Protein AF-A0A5E3WU70-F1 (afdb_monomer)

Secondary structure (DSSP, 8-state):
---S-EEEE-BSSS-B--S--SSSSEEEE-B-B-STTTSTT--EEEE-S-GGGSHHHHHHTT-EEEEEEE-SSEEEEEEEETT-TT--HHHHHT-SS--GGGS-S-SEEEETTSS-HHHH--S---------SHHHHHHTTGGGT--S-HHHHHHH-GGGGTT-----S------

Nearest PDB structures (foldseek):
  2w52-assembly1_A  TM=9.712E-01  e=4.352E-16  Phanerodontia chrysosporium
  2wne-assembly1_A  TM=9.714E-01  e=7.674E-16  Phanerodontia chrysosporium
  3wdy-assembly2_B  TM=8.597E-01  e=5.705E-11  Paecilomyces sp. 'thermophila'
  3wdu-assembly2_B  TM=8.626E-01  e=7.340E-11  Paecilomyces sp. 'thermophila'
  3wdy-assembly3_C  TM=8.581E-01  e=2.071E-09  Paecilomyces sp. 'thermophila'

pLDDT: mean 94.96, std 5.01, range [59.53, 98.88]

Structure (mmCIF, N/CA/C/O backbone):
data_AF-A0A5E3WU70-F1
#
_entry.id   AF-A0A5E3WU70-F1
#
loop_
_atom_site.group_PDB
_atom_site.id
_atom_site.type_symbol
_atom_site.label_atom_id
_atom_site.label_alt_id
_atom_site.label_comp_id
_atom_site.label_asym_id
_atom_site.label_entity_id
_atom_site.label_seq_id
_atom_site.pdbx_PDB_ins_code
_atom_site.Cartn_x
_atom_site.Cartn_y
_atom_site.Cartn_z
_atom_site.occupancy
_atom_site.B_iso_or_equiv
_atom_site.auth_seq_id
_atom_site.auth_comp_id
_atom_site.auth_asym_id
_atom_site.auth_atom_id
_atom_site.pdbx_PDB_model_num
ATOM 1 N N . MET A 1 1 ? 11.459 3.120 -8.930 1.00 59.53 1 MET A N 1
ATOM 2 C CA . MET A 1 1 ? 10.372 2.307 -8.342 1.00 59.53 1 MET A CA 1
ATOM 3 C C . MET A 1 1 ? 10.186 2.702 -6.888 1.00 59.53 1 MET A C 1
ATOM 5 O O . MET A 1 1 ? 11.182 2.976 -6.226 1.00 59.53 1 MET A O 1
ATOM 9 N N . GLN A 1 2 ? 8.948 2.763 -6.395 1.00 70.94 2 GLN A N 1
ATOM 10 C CA . GLN A 1 2 ? 8.670 3.046 -4.984 1.00 70.94 2 GLN A CA 1
ATOM 11 C C . GLN A 1 2 ? 8.918 1.792 -4.136 1.00 70.94 2 GLN A C 1
ATOM 13 O O . GLN A 1 2 ? 8.023 0.993 -3.905 1.00 70.94 2 GLN A O 1
ATOM 18 N N . GLU A 1 3 ? 10.161 1.618 -3.692 1.00 83.12 3 GLU A N 1
ATOM 19 C CA . GLU A 1 3 ? 10.459 0.843 -2.487 1.00 83.12 3 GLU A CA 1
ATOM 20 C C . GLU A 1 3 ? 10.607 1.822 -1.302 1.00 83.12 3 GLU A C 1
ATOM 22 O O . GLU A 1 3 ? 11.069 2.966 -1.478 1.00 83.12 3 GLU A O 1
ATOM 27 N N . PRO A 1 4 ? 10.246 1.423 -0.071 1.00 95.38 4 PRO A N 1
ATOM 28 C CA . PRO A 1 4 ? 9.390 0.288 0.332 1.00 95.38 4 PRO A CA 1
ATOM 29 C C . PRO A 1 4 ? 7.914 0.376 -0.103 1.00 95.38 4 PRO A C 1
ATOM 31 O O . PRO A 1 4 ? 7.507 1.373 -0.697 1.00 95.38 4 PRO A O 1
ATOM 34 N N . ASN A 1 5 ? 7.135 -0.667 0.232 1.00 97.69 5 ASN A N 1
ATOM 35 C CA . ASN A 1 5 ? 5.691 -0.766 -0.006 1.00 97.69 5 ASN A CA 1
ATOM 36 C C . ASN A 1 5 ? 4.928 0.437 0.565 1.00 97.69 5 ASN A C 1
ATOM 38 O O . ASN A 1 5 ? 5.362 1.073 1.531 1.00 97.69 5 ASN A O 1
ATOM 42 N N . GLN A 1 6 ? 3.745 0.692 0.021 1.00 96.44 6 GLN A N 1
ATOM 43 C CA . GLN A 1 6 ? 2.801 1.659 0.565 1.00 96.44 6 GLN A CA 1
ATOM 44 C C . GLN A 1 6 ? 1.420 1.025 0.721 1.00 96.44 6 GLN A C 1
ATOM 46 O O . GLN A 1 6 ? 1.024 0.174 -0.074 1.00 96.44 6 GLN A O 1
ATOM 51 N N . ALA A 1 7 ? 0.695 1.449 1.750 1.00 98.12 7 ALA A N 1
ATOM 52 C CA . ALA A 1 7 ? -0.735 1.210 1.868 1.00 98.12 7 ALA A CA 1
ATOM 53 C C . ALA A 1 7 ? -1.477 2.517 1.623 1.00 98.12 7 ALA A C 1
ATOM 55 O O . ALA A 1 7 ? -1.083 3.543 2.176 1.00 98.12 7 ALA A O 1
ATOM 56 N N . THR A 1 8 ? -2.560 2.459 0.855 1.00 97.56 8 THR A N 1
ATOM 57 C CA . THR A 1 8 ? -3.333 3.641 0.480 1.00 97.56 8 THR A CA 1
ATOM 58 C C . THR A 1 8 ? -4.822 3.354 0.599 1.00 97.56 8 THR A C 1
ATOM 60 O O . THR A 1 8 ? -5.274 2.279 0.201 1.00 97.56 8 THR A O 1
ATOM 63 N N . LEU A 1 9 ? -5.583 4.308 1.137 1.00 97.62 9 LEU A N 1
ATOM 64 C CA . LEU A 1 9 ? -7.041 4.301 1.073 1.00 97.62 9 LEU A CA 1
ATOM 65 C C . LEU A 1 9 ? -7.531 5.344 0.070 1.00 97.62 9 LEU A C 1
ATOM 67 O O . LEU A 1 9 ? -7.015 6.460 0.011 1.00 97.62 9 LEU A O 1
ATOM 71 N N . HIS A 1 10 ? -8.561 4.961 -0.678 1.00 96.94 10 HIS A N 1
ATOM 72 C CA . HIS A 1 10 ? -9.259 5.797 -1.645 1.00 96.94 10 HIS A CA 1
ATOM 73 C C . HIS A 1 10 ? -10.736 5.823 -1.252 1.00 96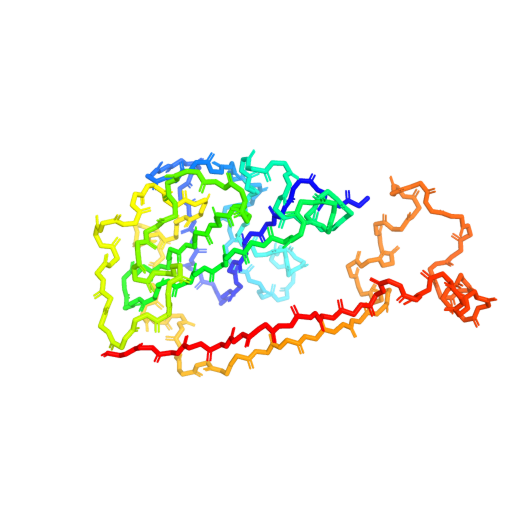.94 10 HIS A C 1
ATOM 75 O O . HIS A 1 10 ? -11.367 4.769 -1.133 1.00 96.94 10 HIS A O 1
ATOM 81 N N . THR A 1 11 ? -11.273 7.011 -1.001 1.00 96.12 11 THR A N 1
ATOM 82 C CA . THR A 1 11 ? -12.662 7.230 -0.581 1.00 96.12 11 THR A CA 1
ATOM 83 C C . THR A 1 11 ? -13.298 8.350 -1.402 1.00 96.12 11 THR A C 1
ATOM 85 O O . THR A 1 11 ? -12.640 8.968 -2.237 1.00 96.12 11 THR A O 1
ATOM 88 N N . GLY A 1 12 ? -14.579 8.631 -1.156 1.00 94.88 12 GLY A N 1
ATOM 89 C CA . GLY A 1 12 ? -15.155 9.940 -1.481 1.00 94.88 12 GLY A CA 1
ATOM 90 C C . GLY A 1 12 ? -14.753 11.008 -0.455 1.00 94.88 12 GLY A C 1
ATOM 91 O O . GLY A 1 12 ? -13.958 10.747 0.453 1.00 94.88 12 GLY A O 1
ATOM 92 N N . SER A 1 13 ? -15.359 12.188 -0.567 1.00 94.25 13 SER A N 1
ATOM 93 C CA . SER A 1 13 ? -15.075 13.350 0.282 1.00 94.25 13 SER A CA 1
ATOM 94 C C . SER A 1 13 ? -15.309 13.118 1.773 1.00 94.25 13 SER A C 1
ATOM 96 O O . SER A 1 13 ? -16.288 12.475 2.150 1.00 94.25 13 SER A O 1
ATOM 98 N N . GLY A 1 14 ? -14.491 13.757 2.615 1.00 93.94 14 GLY A N 1
ATOM 99 C CA . GLY A 1 14 ? -14.699 13.800 4.070 1.00 93.94 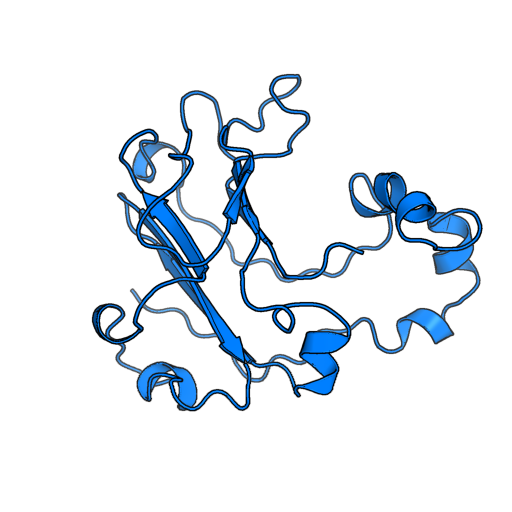14 GLY A CA 1
ATOM 100 C C . GLY A 1 14 ? -13.918 12.755 4.870 1.00 93.94 14 GLY A C 1
ATOM 101 O O . GLY A 1 14 ? -14.275 12.477 6.013 1.00 93.94 14 GLY A O 1
ATOM 102 N N . CYS A 1 15 ? -12.854 12.196 4.292 1.00 95.75 15 CYS A N 1
ATOM 103 C CA . CYS A 1 15 ? -11.979 11.234 4.950 1.00 95.75 15 CYS A CA 1
ATOM 104 C C . CYS A 1 15 ? -10.521 11.678 4.829 1.00 95.75 15 CYS A C 1
ATOM 106 O O . CYS A 1 15 ? -9.993 11.822 3.728 1.00 95.75 15 CYS A O 1
ATOM 108 N N . SER A 1 16 ? -9.858 11.866 5.964 1.00 95.75 16 SER A N 1
ATOM 109 C CA . SER A 1 16 ? -8.415 12.082 6.029 1.00 95.75 16 SER A CA 1
ATOM 110 C C . SER A 1 16 ? -7.792 11.295 7.179 1.00 95.75 16 SER A C 1
ATOM 112 O O . SER A 1 16 ? -8.493 10.738 8.030 1.00 95.75 16 SER A O 1
ATOM 114 N N . ILE A 1 17 ? -6.462 11.222 7.189 1.00 95.69 17 ILE A N 1
ATOM 115 C CA . ILE A 1 17 ? -5.685 10.603 8.264 1.00 95.69 17 ILE A CA 1
ATOM 116 C C . ILE A 1 17 ? -4.747 11.601 8.945 1.00 95.69 17 ILE A C 1
ATOM 118 O O . ILE A 1 17 ? -4.204 12.497 8.289 1.00 95.69 17 ILE A O 1
ATOM 122 N N . PRO A 1 18 ? -4.479 11.419 10.251 1.00 94.50 18 PRO A N 1
ATOM 123 C CA . PRO A 1 18 ? -3.471 12.206 10.941 1.00 94.50 18 PRO A CA 1
ATOM 124 C C . PRO A 1 18 ? -2.071 11.895 10.394 1.00 94.50 18 PRO A C 1
ATOM 126 O O . PRO A 1 18 ? -1.777 10.771 9.998 1.00 94.50 18 PRO A O 1
ATOM 129 N N . ASN A 1 19 ? -1.160 12.871 10.459 1.00 94.00 19 ASN A N 1
ATOM 130 C CA . ASN A 1 19 ? 0.225 12.726 9.975 1.00 94.00 19 ASN A CA 1
ATOM 131 C C . ASN A 1 19 ? 1.085 11.736 10.791 1.00 94.00 19 ASN A C 1
ATOM 133 O O . ASN A 1 19 ? 2.216 11.435 10.413 1.00 94.00 19 ASN A O 1
ATOM 137 N N . SER A 1 20 ? 0.584 11.262 11.933 1.00 94.00 20 SER A N 1
ATOM 138 C CA . SER A 1 20 ? 1.251 10.291 12.802 1.00 94.00 20 SER A CA 1
ATOM 139 C C . SER A 1 20 ? 0.216 9.506 13.603 1.00 94.00 20 SER A C 1
ATOM 141 O O . SER A 1 20 ? -0.930 9.936 13.737 1.00 94.00 20 SER A O 1
ATOM 143 N N . GLY A 1 21 ? 0.623 8.371 14.158 1.00 93.44 21 GLY A N 1
ATOM 144 C CA . GLY A 1 21 ? -0.237 7.528 14.974 1.00 93.44 21 GLY A CA 1
ATOM 145 C C . GLY A 1 21 ? 0.491 6.272 15.426 1.00 93.44 21 GLY A C 1
ATOM 146 O O . GLY A 1 21 ? 1.722 6.187 15.369 1.00 93.44 21 GLY A O 1
ATOM 147 N N . ASP A 1 22 ? -0.275 5.275 15.858 1.00 95.94 22 ASP A N 1
ATOM 148 C CA . ASP A 1 22 ? 0.273 3.995 16.305 1.00 95.94 22 ASP A CA 1
ATOM 149 C C . ASP A 1 22 ? 0.602 3.057 15.129 1.00 95.94 22 ASP A C 1
ATOM 151 O O . ASP A 1 22 ? 0.083 1.956 14.994 1.00 95.94 22 ASP A O 1
ATOM 155 N N . PHE A 1 23 ? 1.469 3.528 14.232 1.00 98.00 23 PHE A N 1
ATOM 156 C CA . PHE A 1 23 ? 2.028 2.773 13.109 1.00 98.00 23 PHE A CA 1
ATOM 157 C C . PHE A 1 23 ? 3.509 3.124 12.909 1.00 98.00 23 PHE A C 1
ATOM 159 O O . PHE A 1 23 ? 4.004 4.114 13.455 1.00 98.00 23 PHE A O 1
ATOM 166 N N . SER A 1 24 ? 4.264 2.260 12.230 1.00 98.00 24 SER A N 1
ATOM 167 C CA . SER A 1 24 ? 5.710 2.448 12.037 1.00 98.00 24 SER A CA 1
ATOM 168 C C . SER A 1 24 ? 6.082 3.149 10.733 1.00 98.00 24 SER A C 1
ATOM 170 O O . SER A 1 24 ? 7.211 3.623 10.620 1.00 98.00 24 SER A O 1
ATOM 172 N N . GLY A 1 25 ? 5.183 3.169 9.747 1.00 98.06 25 GLY A N 1
ATOM 173 C CA . GLY A 1 25 ? 5.382 3.862 8.478 1.00 98.06 25 GLY A CA 1
ATOM 174 C C . GLY A 1 25 ? 5.321 5.387 8.593 1.00 98.06 25 GLY A C 1
ATOM 175 O O . GLY A 1 25 ? 5.105 5.947 9.667 1.00 98.06 25 GLY A O 1
ATOM 176 N N . SER A 1 26 ? 5.492 6.064 7.460 1.00 98.06 26 SER A N 1
ATOM 177 C CA . SER A 1 26 ? 5.376 7.518 7.335 1.00 98.06 26 SER A CA 1
ATOM 178 C C . SER A 1 26 ? 4.229 7.901 6.404 1.00 98.06 26 SER A C 1
ATOM 180 O O . SER A 1 26 ? 4.063 7.327 5.327 1.00 98.06 26 SER A O 1
ATOM 182 N N . VAL A 1 27 ? 3.431 8.888 6.812 1.00 97.62 27 VAL A N 1
ATOM 183 C CA . VAL A 1 27 ? 2.358 9.435 5.973 1.00 97.62 27 VAL A CA 1
ATOM 184 C C . VAL A 1 27 ? 2.981 10.179 4.794 1.00 97.62 27 VAL A C 1
ATOM 186 O O . VAL A 1 27 ? 3.828 11.051 4.984 1.00 97.62 27 VAL A O 1
ATOM 189 N N . ILE A 1 28 ? 2.568 9.817 3.580 1.00 96.06 28 ILE A N 1
ATOM 190 C CA . ILE A 1 28 ? 2.996 10.453 2.322 1.00 96.06 28 ILE A CA 1
ATOM 191 C C . ILE A 1 28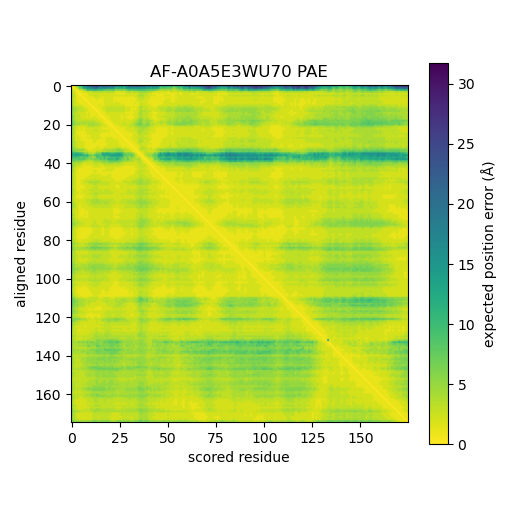 ? 1.874 11.270 1.670 1.00 96.06 28 ILE A C 1
ATOM 193 O O . ILE A 1 28 ? 2.158 12.171 0.888 1.00 96.06 28 ILE A O 1
ATOM 197 N N . ALA A 1 29 ? 0.618 10.983 2.019 1.00 95.81 29 ALA A N 1
ATOM 198 C CA . ALA A 1 29 ? -0.560 11.766 1.664 1.00 95.81 29 ALA A CA 1
ATOM 199 C C . ALA A 1 29 ? -1.634 11.547 2.737 1.00 95.81 29 ALA A C 1
ATOM 201 O O . ALA A 1 29 ? -1.849 10.411 3.158 1.00 95.81 29 ALA A O 1
ATOM 202 N N . SER A 1 30 ? -2.283 12.612 3.203 1.00 96.19 30 SER A N 1
ATOM 203 C CA 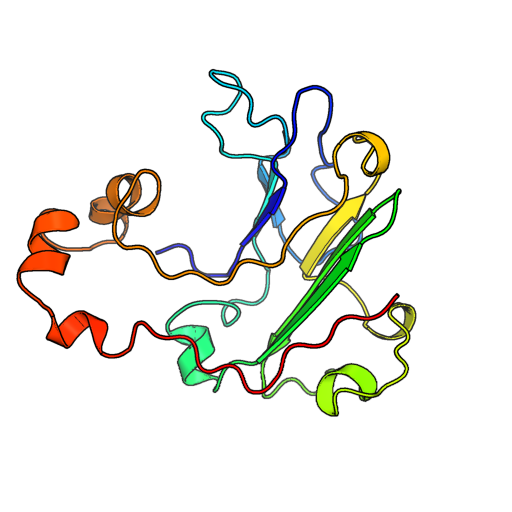. SER A 1 30 ? -3.251 12.540 4.305 1.00 96.19 30 SER A CA 1
ATOM 204 C C . SER A 1 30 ? -4.713 12.571 3.859 1.00 96.19 30 SER A C 1
ATOM 206 O O . SER A 1 30 ? -5.568 12.119 4.614 1.00 96.19 30 SER A O 1
ATOM 208 N N . ASP A 1 31 ? -5.016 13.079 2.664 1.00 95.88 31 ASP A N 1
ATOM 209 C CA . ASP A 1 31 ? -6.383 13.189 2.145 1.00 95.88 31 ASP A CA 1
ATOM 210 C C . ASP A 1 31 ? -6.779 11.936 1.359 1.00 95.88 31 ASP A C 1
ATOM 212 O O . ASP A 1 31 ? -6.155 11.617 0.346 1.00 95.88 31 ASP A O 1
ATOM 216 N N . CYS A 1 32 ? -7.794 11.217 1.839 1.00 96.94 32 CYS A N 1
ATOM 217 C CA . CYS A 1 32 ? -8.253 9.968 1.241 1.00 96.94 32 C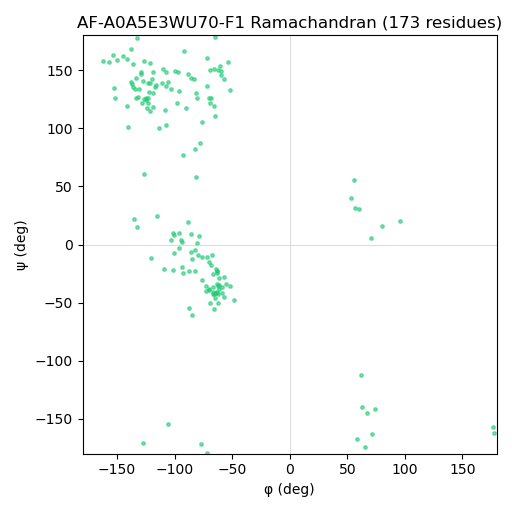YS A CA 1
ATOM 218 C C . CYS A 1 32 ? -9.243 10.192 0.091 1.00 96.94 32 CYS A C 1
ATOM 220 O O . CYS A 1 32 ? -9.521 9.242 -0.646 1.00 96.94 32 CYS A O 1
ATOM 222 N N . ASP A 1 33 ? -9.764 11.414 -0.080 1.00 95.00 33 ASP A N 1
ATOM 223 C CA . ASP A 1 33 ? -10.727 11.732 -1.132 1.00 95.00 33 ASP A CA 1
ATOM 224 C C . ASP A 1 33 ? -10.091 11.585 -2.514 1.00 95.00 33 ASP A C 1
ATOM 226 O O . ASP A 1 33 ? -9.222 12.348 -2.918 1.00 95.00 33 ASP A O 1
ATOM 230 N N . SER A 1 34 ? -10.536 10.566 -3.235 1.00 93.00 34 SER A N 1
ATOM 231 C CA . SER A 1 34 ? -10.055 10.181 -4.560 1.00 93.00 34 SER A CA 1
ATOM 232 C C . SER A 1 34 ? -10.982 10.634 -5.687 1.00 93.00 34 SER A C 1
ATOM 234 O O . SER A 1 34 ? -10.796 10.228 -6.834 1.00 93.00 34 SER A O 1
ATOM 236 N N . SER A 1 35 ? -11.978 11.468 -5.371 1.00 89.88 35 SER A N 1
ATOM 237 C CA . SER A 1 35 ? -12.891 12.038 -6.359 1.00 89.88 35 SER A CA 1
ATOM 238 C C . SER A 1 35 ? -12.130 12.858 -7.404 1.00 89.88 35 SER A C 1
ATOM 240 O O . SER A 1 35 ? -11.094 13.472 -7.119 1.00 89.88 35 SER A O 1
ATOM 242 N N . ASP A 1 36 ? -12.665 12.891 -8.625 1.00 79.06 36 ASP A N 1
ATOM 243 C CA . ASP A 1 36 ? -12.048 13.606 -9.741 1.00 79.06 36 ASP A CA 1
ATOM 244 C C . ASP A 1 36 ? -11.720 15.062 -9.368 1.00 79.06 36 ASP A C 1
ATOM 246 O O . ASP A 1 36 ? -12.559 15.797 -8.846 1.00 79.06 36 ASP A O 1
ATOM 250 N N . ASN A 1 37 ? -10.498 15.493 -9.697 1.00 78.44 37 ASN A N 1
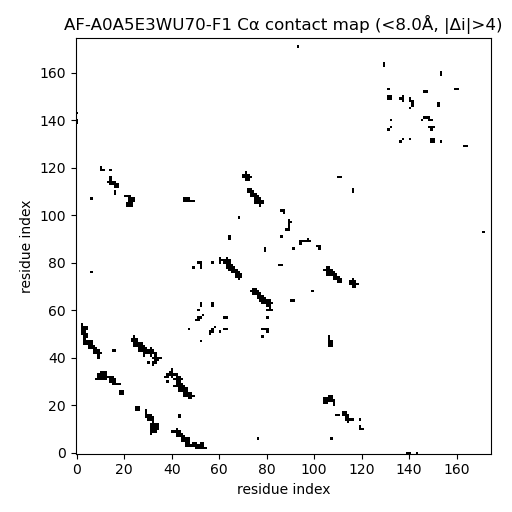ATOM 251 C CA . ASN A 1 37 ? -9.944 16.831 -9.436 1.00 78.44 37 ASN A CA 1
ATOM 252 C C . ASN A 1 37 ? -9.629 17.184 -7.969 1.00 78.44 37 ASN A C 1
ATOM 254 O O . ASN A 1 37 ? -9.229 18.320 -7.721 1.00 78.44 37 ASN A O 1
ATOM 258 N N . VAL A 1 38 ? -9.760 16.260 -7.009 1.00 80.06 38 VAL A N 1
ATOM 259 C CA . VAL A 1 38 ? -9.386 16.539 -5.606 1.00 80.06 38 VAL A CA 1
ATOM 260 C C . VAL A 1 38 ? -7.894 16.306 -5.378 1.00 80.06 38 VAL A C 1
ATOM 262 O O . VAL A 1 38 ? -7.153 17.238 -5.074 1.00 80.06 38 VAL A O 1
ATOM 265 N N . ASN A 1 39 ? -7.424 15.077 -5.592 1.00 79.44 39 ASN A N 1
ATOM 266 C CA . ASN A 1 39 ? -6.015 14.717 -5.406 1.00 79.44 39 ASN A CA 1
ATOM 267 C C . ASN A 1 39 ? -5.454 13.860 -6.548 1.00 79.44 39 ASN A C 1
ATOM 269 O O . ASN A 1 39 ? -4.474 13.155 -6.345 1.00 79.44 39 ASN A O 1
ATOM 273 N N . ASN A 1 40 ? -6.065 13.886 -7.738 1.00 84.38 40 ASN A N 1
ATOM 274 C CA . ASN A 1 40 ? -5.679 13.033 -8.872 1.00 84.38 40 ASN A CA 1
ATOM 275 C C . ASN A 1 40 ? -5.631 11.536 -8.511 1.00 84.38 40 ASN A C 1
ATOM 277 O O . ASN A 1 40 ? -4.723 10.823 -8.937 1.00 84.38 40 ASN A O 1
ATOM 281 N N . ASN A 1 41 ? -6.594 11.078 -7.704 1.00 87.94 41 ASN A N 1
ATOM 282 C CA . ASN A 1 41 ? -6.687 9.701 -7.224 1.00 87.94 41 ASN A CA 1
ATOM 283 C C . ASN A 1 41 ? -5.424 9.229 -6.467 1.00 87.94 41 ASN A C 1
ATOM 285 O O . ASN A 1 41 ? -5.062 8.056 -6.522 1.00 87.94 41 ASN A O 1
ATOM 289 N N . ILE A 1 42 ? -4.724 10.133 -5.768 1.00 90.69 42 ILE A N 1
ATOM 290 C CA . ILE A 1 42 ? -3.577 9.763 -4.920 1.00 90.69 42 ILE A CA 1
ATOM 291 C C . ILE A 1 42 ? -4.056 8.988 -3.686 1.00 90.69 42 ILE A C 1
ATOM 293 O O . ILE A 1 42 ? -3.398 8.027 -3.289 1.00 90.69 42 ILE A O 1
ATOM 297 N N . GLY A 1 43 ? -5.195 9.382 -3.105 1.00 95.56 43 GLY A N 1
ATOM 298 C CA . GLY A 1 43 ? -5.686 8.846 -1.836 1.00 95.56 43 GLY A CA 1
ATOM 299 C C . GLY A 1 43 ? -4.772 9.198 -0.656 1.00 95.56 43 GLY A C 1
ATOM 300 O O . GLY A 1 43 ? -3.792 9.935 -0.787 1.00 95.56 43 GLY A O 1
ATOM 301 N N . CYS A 1 44 ? -5.071 8.649 0.518 1.00 96.88 44 CYS A N 1
ATOM 302 C CA . CYS A 1 44 ? -4.233 8.836 1.695 1.00 96.88 44 CYS A CA 1
ATOM 303 C C . CYS A 1 44 ? -3.315 7.630 1.856 1.00 96.88 44 CYS A C 1
ATOM 305 O O . CYS A 1 44 ? -3.773 6.490 1.938 1.00 96.88 44 CYS A O 1
ATOM 307 N N . GLY A 1 45 ? -2.010 7.880 1.866 1.00 96.88 45 GLY A N 1
ATOM 308 C CA . GLY A 1 45 ? -0.976 6.862 1.762 1.00 96.88 45 GLY A CA 1
ATOM 309 C C . GLY A 1 45 ? -0.031 6.864 2.954 1.00 96.88 45 GLY A C 1
ATOM 310 O O . GLY A 1 45 ? 0.427 7.918 3.405 1.00 96.88 45 GLY A O 1
ATOM 311 N N . ILE A 1 46 ? 0.325 5.667 3.414 1.00 98.38 46 ILE A N 1
ATOM 312 C CA . ILE A 1 46 ? 1.376 5.428 4.402 1.00 98.38 46 ILE A CA 1
ATOM 313 C C . ILE A 1 46 ? 2.447 4.550 3.756 1.00 98.38 46 ILE A C 1
ATOM 315 O O . ILE A 1 46 ? 2.193 3.407 3.368 1.00 98.38 46 ILE A O 1
ATOM 319 N N . LYS A 1 47 ? 3.666 5.084 3.661 1.00 98.06 47 LYS A N 1
ATOM 320 C CA . LYS A 1 47 ? 4.848 4.361 3.197 1.00 98.06 47 LYS A CA 1
ATOM 321 C C . LYS A 1 47 ? 5.427 3.535 4.342 1.00 98.06 47 LYS A C 1
ATOM 323 O O . LYS A 1 47 ? 5.623 4.042 5.444 1.00 98.06 47 LYS A O 1
ATOM 328 N N . PHE A 1 48 ? 5.696 2.258 4.095 1.00 98.19 48 PHE A N 1
ATOM 329 C CA . PHE A 1 48 ? 6.162 1.329 5.124 1.00 98.19 48 PHE A CA 1
ATOM 330 C C . PHE A 1 48 ? 7.585 1.683 5.558 1.00 98.19 48 PHE A C 1
ATOM 332 O O . PHE A 1 48 ? 8.376 2.190 4.764 1.00 98.19 48 PHE A O 1
ATOM 339 N N . SER A 1 49 ? 7.939 1.395 6.809 1.00 97.31 49 SER A N 1
ATOM 340 C CA . SER A 1 49 ? 9.314 1.583 7.289 1.00 97.31 49 SER A CA 1
ATOM 341 C C . SER A 1 49 ? 10.226 0.409 6.926 1.00 97.31 49 SER A C 1
ATOM 343 O O . SER A 1 49 ? 11.443 0.568 6.840 1.00 97.31 49 SER A O 1
ATOM 345 N N . ALA A 1 50 ? 9.653 -0.770 6.673 1.00 96.44 50 ALA A N 1
ATOM 346 C CA . ALA A 1 50 ? 10.399 -1.957 6.275 1.00 96.44 50 ALA A CA 1
ATOM 347 C C . ALA A 1 50 ? 10.840 -1.880 4.803 1.00 96.44 50 ALA A C 1
ATOM 349 O O . ALA A 1 50 ? 10.033 -2.090 3.897 1.00 96.44 50 ALA A O 1
ATOM 350 N N . ALA A 1 51 ? 12.131 -1.624 4.559 1.00 95.12 51 ALA A N 1
ATOM 351 C CA . ALA A 1 51 ? 12.712 -1.482 3.217 1.00 95.12 51 ALA A CA 1
ATOM 352 C C . ALA A 1 51 ? 12.467 -2.698 2.298 1.00 95.12 51 ALA A C 1
ATOM 354 O O . ALA A 1 51 ? 12.250 -2.541 1.102 1.00 95.12 51 ALA A O 1
ATOM 355 N N . ASN A 1 52 ? 12.441 -3.909 2.861 1.00 95.94 52 ASN A N 1
ATOM 356 C CA . ASN A 1 52 ? 12.238 -5.169 2.140 1.00 95.94 52 ASN A CA 1
ATOM 357 C C . ASN A 1 52 ? 10.760 -5.574 1.980 1.00 95.94 52 ASN A C 1
ATOM 359 O O . ASN A 1 52 ? 10.470 -6.742 1.737 1.00 95.94 52 ASN A O 1
ATOM 363 N N . SER A 1 53 ? 9.823 -4.636 2.129 1.00 97.69 53 SER A N 1
ATOM 364 C CA . SER A 1 53 ? 8.380 -4.903 2.016 1.00 97.69 53 SER A CA 1
ATOM 365 C C . SER A 1 53 ? 7.857 -4.984 0.582 1.00 97.69 53 SER A C 1
ATOM 367 O O . SER A 1 53 ? 6.706 -5.355 0.388 1.00 97.69 53 SER A O 1
ATOM 369 N N . TYR A 1 54 ? 8.659 -4.647 -0.428 1.00 97.50 54 TYR A N 1
ATOM 370 C CA . TYR A 1 54 ? 8.219 -4.654 -1.822 1.00 97.50 54 TYR A CA 1
ATOM 371 C C . TYR A 1 54 ? 9.330 -5.088 -2.781 1.00 97.50 54 TYR A C 1
ATOM 373 O O . TYR A 1 54 ? 10.515 -5.056 -2.443 1.00 97.50 54 TYR A O 1
ATOM 381 N N . GLY A 1 55 ? 8.924 -5.479 -3.989 1.00 95.69 55 GLY A N 1
ATOM 382 C CA . GLY A 1 55 ? 9.797 -5.543 -5.153 1.00 95.69 55 GLY A CA 1
ATOM 383 C C . GLY A 1 55 ? 10.953 -6.533 -5.041 1.00 95.69 55 GLY A C 1
ATOM 384 O O . GLY A 1 55 ? 10.811 -7.659 -4.555 1.00 95.69 55 GLY A O 1
ATOM 385 N N . HIS A 1 56 ? 12.114 -6.114 -5.542 1.00 94.62 56 HIS A N 1
ATOM 386 C CA . HIS A 1 56 ? 13.286 -6.981 -5.625 1.00 94.62 56 HIS A CA 1
ATOM 387 C C . HIS A 1 56 ? 13.807 -7.334 -4.230 1.00 94.62 56 HIS A C 1
ATOM 389 O O . HIS A 1 56 ? 14.119 -8.494 -3.957 1.00 94.62 56 HIS A O 1
ATOM 395 N N . SER A 1 57 ? 13.812 -6.351 -3.328 1.00 95.19 57 SER A N 1
ATOM 396 C CA . SER A 1 57 ? 14.232 -6.517 -1.936 1.00 95.19 57 SER A CA 1
ATOM 397 C C . SER A 1 57 ? 13.350 -7.520 -1.177 1.00 95.19 57 SER A C 1
ATOM 399 O O . SER A 1 57 ? 13.870 -8.333 -0.408 1.00 95.19 57 SER A O 1
ATOM 401 N N . PHE A 1 58 ? 12.034 -7.526 -1.420 1.00 97.44 58 PHE A N 1
ATOM 402 C CA . PHE A 1 58 ? 11.108 -8.536 -0.886 1.00 97.44 58 PHE A CA 1
ATOM 403 C C . PHE A 1 58 ? 11.411 -9.935 -1.436 1.00 97.44 58 PHE A C 1
ATOM 405 O O . PHE A 1 58 ? 11.517 -10.895 -0.669 1.00 97.44 58 PHE A O 1
ATOM 412 N N . ASN A 1 59 ? 11.631 -10.052 -2.749 1.00 97.12 59 ASN A N 1
ATOM 413 C CA . ASN A 1 59 ? 11.925 -11.333 -3.398 1.00 97.12 59 ASN A CA 1
ATOM 414 C C . ASN A 1 59 ? 13.249 -11.947 -2.920 1.00 97.12 59 ASN A C 1
ATOM 416 O O . ASN A 1 59 ? 13.291 -13.142 -2.629 1.00 97.12 59 ASN A O 1
ATOM 420 N N . LEU A 1 60 ? 14.309 -11.144 -2.758 1.00 96.19 60 LEU A N 1
ATOM 421 C CA . LEU A 1 60 ? 15.587 -11.609 -2.197 1.00 96.19 60 LEU A CA 1
ATOM 422 C C . LEU A 1 60 ? 15.448 -12.124 -0.755 1.00 96.19 60 LEU A C 1
ATOM 424 O O . LEU A 1 60 ? 16.183 -13.020 -0.346 1.00 96.19 60 LEU A O 1
ATOM 428 N N . ASN A 1 61 ? 14.482 -11.599 0.003 1.00 96.31 61 ASN A N 1
ATOM 429 C CA . ASN A 1 61 ? 14.147 -12.076 1.347 1.00 96.31 61 ASN A CA 1
ATOM 430 C C . ASN A 1 61 ? 13.155 -13.253 1.348 1.00 96.31 61 ASN A C 1
ATOM 432 O O . ASN A 1 61 ? 12.684 -13.642 2.413 1.00 96.31 61 ASN A O 1
ATOM 436 N N . GLN A 1 62 ? 12.840 -13.842 0.187 1.00 97.06 62 GLN A N 1
ATOM 437 C CA . GLN A 1 62 ? 11.858 -14.932 0.043 1.00 97.06 62 GLN A CA 1
ATOM 438 C C . GLN A 1 62 ? 10.443 -14.531 0.511 1.00 97.06 62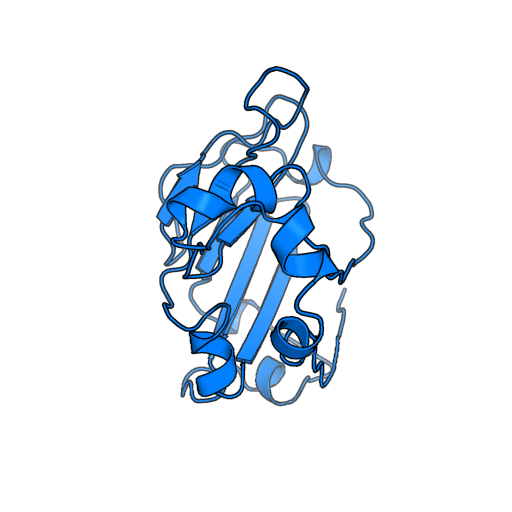 GLN A C 1
ATOM 440 O O . GLN A 1 62 ? 9.638 -15.344 0.993 1.00 97.06 62 GLN A O 1
ATOM 445 N N . GLY A 1 63 ? 10.145 -13.243 0.356 1.00 98.06 63 GLY A N 1
ATOM 446 C CA . GLY A 1 63 ? 8.872 -12.622 0.654 1.00 98.06 63 GLY A CA 1
ATOM 447 C C . GLY A 1 63 ? 8.586 -12.442 2.139 1.00 98.06 63 GLY A C 1
ATOM 448 O O . GLY A 1 63 ? 9.455 -12.085 2.935 1.00 98.06 63 GLY A O 1
ATOM 449 N N . GLY A 1 64 ? 7.330 -12.656 2.517 1.00 98.06 64 GLY A N 1
ATOM 450 C CA . GLY A 1 64 ? 6.860 -12.432 3.875 1.00 98.06 64 GLY A CA 1
ATOM 451 C C . GLY A 1 64 ? 5.364 -12.666 4.014 1.00 98.06 64 GLY A C 1
ATOM 452 O O . GLY A 1 64 ? 4.765 -13.396 3.220 1.00 98.06 64 GLY A O 1
ATOM 453 N N . PHE A 1 65 ? 4.793 -12.043 5.034 1.00 98.56 65 PHE A N 1
ATOM 454 C CA . PHE A 1 65 ? 3.381 -12.095 5.375 1.00 98.56 65 PHE A CA 1
ATOM 455 C C . PHE A 1 65 ? 2.829 -10.676 5.378 1.00 98.56 65 PHE A C 1
ATOM 457 O O . PHE A 1 65 ? 3.419 -9.785 5.988 1.00 98.56 65 PHE A O 1
ATOM 464 N N . PHE A 1 66 ? 1.698 -10.489 4.711 1.00 98.69 66 PHE A N 1
ATOM 465 C CA . PHE A 1 66 ? 0.878 -9.294 4.825 1.00 98.69 66 PHE A CA 1
ATOM 466 C C . PHE A 1 66 ? -0.419 -9.670 5.526 1.00 98.69 66 PHE A C 1
ATOM 468 O O . PHE A 1 66 ? -0.993 -10.719 5.236 1.00 98.69 66 PHE A O 1
ATOM 475 N N . ALA A 1 67 ? -0.882 -8.806 6.421 1.00 98.56 67 ALA A N 1
ATOM 476 C CA . ALA A 1 67 ? -2.200 -8.923 7.025 1.00 98.56 67 ALA A CA 1
ATOM 477 C C . ALA A 1 67 ? -2.892 -7.565 7.004 1.00 98.56 67 ALA A C 1
ATOM 479 O O . ALA A 1 67 ? -2.244 -6.535 7.200 1.00 98.56 67 ALA A O 1
ATOM 480 N N . SER A 1 68 ? -4.203 -7.577 6.784 1.00 98.31 68 SER A N 1
ATOM 481 C CA . SER A 1 68 ? -5.060 -6.410 6.939 1.00 98.31 68 SER A CA 1
ATOM 482 C C . SER A 1 68 ? -6.183 -6.757 7.904 1.00 98.31 68 SER A C 1
ATOM 484 O O . SER A 1 68 ? -6.875 -7.753 7.714 1.00 98.31 68 SER A O 1
ATOM 486 N N . GLU A 1 69 ? -6.337 -5.938 8.937 1.00 98.25 69 GLU A N 1
ATOM 487 C CA . GLU A 1 69 ? -7.513 -5.931 9.801 1.00 98.25 69 GLU A CA 1
ATOM 488 C C . GLU A 1 69 ? -8.359 -4.732 9.403 1.00 98.25 69 GLU A C 1
ATOM 490 O O . GLU A 1 69 ? -7.838 -3.625 9.229 1.00 98.25 69 GLU A O 1
ATOM 495 N N . ARG A 1 70 ? -9.661 -4.949 9.264 1.00 96.75 70 ARG A N 1
ATOM 496 C CA . ARG A 1 70 ? -10.615 -3.883 9.009 1.00 96.75 70 ARG A CA 1
ATOM 497 C C . ARG A 1 70 ? -11.841 -4.069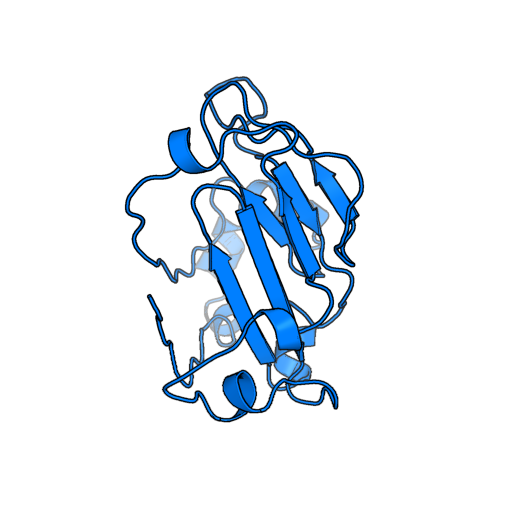 9.882 1.00 96.75 70 ARG A C 1
ATOM 499 O O . ARG A 1 70 ? -12.412 -5.151 9.941 1.00 96.75 70 ARG A O 1
ATOM 506 N N . SER A 1 71 ? -12.285 -2.968 10.467 1.00 95.62 71 SER A N 1
ATOM 507 C CA . SER A 1 71 ? -13.565 -2.851 11.154 1.00 95.62 71 SER A CA 1
ATOM 508 C C . SER A 1 71 ? -14.345 -1.646 10.616 1.00 95.62 71 SER A C 1
ATOM 510 O O . SER A 1 71 ? -13.966 -1.024 9.620 1.00 95.62 71 SER A O 1
ATOM 512 N N . SER A 1 72 ? -15.448 -1.288 11.272 1.00 95.12 72 SER A N 1
ATOM 513 C CA . SER A 1 72 ? -16.177 -0.047 10.986 1.00 95.12 72 SER A CA 1
ATOM 514 C C . SER A 1 72 ? -15.439 1.214 11.454 1.00 95.12 72 SER A C 1
ATOM 516 O O . SER A 1 72 ? -15.843 2.320 11.096 1.00 95.12 72 SER A O 1
ATOM 518 N N . THR A 1 73 ? -14.371 1.081 12.245 1.00 95.62 73 THR A N 1
ATOM 519 C CA . THR A 1 73 ? -13.651 2.217 12.841 1.00 95.62 73 THR A CA 1
ATOM 520 C C . THR A 1 73 ? -12.184 2.291 12.449 1.00 95.62 73 THR A C 1
ATOM 522 O O . THR A 1 73 ? -11.537 3.296 12.731 1.00 95.62 73 THR A O 1
ATOM 525 N N . GLU A 1 74 ? -11.628 1.255 11.827 1.00 95.50 74 GLU A N 1
ATOM 526 C CA . GLU A 1 74 ? -10.208 1.241 11.497 1.00 95.50 74 GLU A CA 1
ATOM 527 C C . GLU A 1 74 ? -9.840 0.301 10.356 1.00 95.50 74 GLU A C 1
ATOM 529 O O . GLU A 1 74 ? -10.520 -0.690 10.089 1.00 95.50 74 GLU A O 1
ATOM 534 N N . VAL A 1 75 ? -8.703 0.613 9.732 1.00 98.19 75 VAL A N 1
ATOM 535 C CA . VAL A 1 75 ? -7.938 -0.297 8.881 1.00 98.19 75 VAL A CA 1
ATOM 536 C C . VAL A 1 75 ? -6.497 -0.323 9.381 1.00 98.19 75 VAL A C 1
ATOM 538 O O . VAL A 1 75 ? -5.845 0.718 9.469 1.00 98.19 75 VAL A O 1
ATOM 541 N N . LYS A 1 76 ? -5.971 -1.506 9.686 1.00 98.62 76 LYS A N 1
ATOM 542 C CA . LYS A 1 76 ? -4.567 -1.724 10.058 1.00 98.62 76 LYS A CA 1
ATOM 543 C C . LYS A 1 76 ? -3.925 -2.678 9.068 1.00 98.62 76 LYS A C 1
ATOM 545 O O . LYS A 1 76 ? -4.566 -3.621 8.604 1.00 98.62 76 LYS A O 1
ATOM 550 N N . ILE A 1 77 ? -2.661 -2.430 8.733 1.00 98.75 77 ILE A N 1
ATOM 551 C CA . ILE A 1 77 ? -1.895 -3.285 7.828 1.00 98.75 77 ILE A CA 1
ATOM 552 C C . ILE A 1 77 ? -0.530 -3.583 8.434 1.00 98.75 77 ILE A C 1
ATOM 554 O O . ILE A 1 77 ? 0.235 -2.679 8.784 1.00 98.75 77 ILE A O 1
ATOM 558 N N . TRP A 1 78 ? -0.214 -4.871 8.508 1.00 98.88 78 TRP A N 1
ATOM 559 C CA . TRP A 1 78 ? 1.071 -5.384 8.957 1.00 98.88 78 TRP A CA 1
ATOM 560 C C . TRP A 1 78 ? 1.833 -5.998 7.796 1.00 98.88 78 TRP A C 1
ATOM 562 O O . TRP A 1 78 ? 1.259 -6.554 6.858 1.00 98.88 78 TRP A O 1
ATOM 572 N N . PHE A 1 79 ? 3.152 -5.932 7.916 1.00 98.69 79 PHE A N 1
ATOM 573 C CA . PHE A 1 79 ? 4.070 -6.712 7.113 1.00 98.69 79 PHE A CA 1
ATOM 574 C C . PHE A 1 79 ? 5.136 -7.307 8.024 1.00 98.69 79 PHE A C 1
ATOM 576 O O . PHE A 1 79 ? 5.731 -6.597 8.838 1.00 98.69 79 PHE A O 1
ATOM 583 N N . TRP A 1 80 ? 5.403 -8.594 7.827 1.00 98.50 80 TRP A N 1
ATOM 584 C CA . TRP A 1 80 ? 6.539 -9.285 8.416 1.00 98.50 80 TRP A CA 1
ATOM 585 C C . TRP A 1 80 ? 7.354 -9.946 7.311 1.00 98.50 80 TRP A C 1
ATOM 587 O O . TRP A 1 80 ? 6.830 -10.756 6.543 1.00 98.50 80 TRP A O 1
ATOM 597 N N . ALA A 1 81 ? 8.645 -9.627 7.236 1.00 98.00 81 ALA A N 1
ATOM 598 C CA . ALA A 1 81 ? 9.564 -10.323 6.342 1.00 98.00 81 ALA A CA 1
ATOM 599 C C . ALA A 1 81 ? 9.655 -11.811 6.719 1.00 98.00 81 ALA A C 1
ATOM 601 O O . ALA A 1 81 ? 9.521 -12.165 7.889 1.00 98.00 81 ALA A O 1
ATOM 602 N N . ARG A 1 82 ? 9.912 -12.690 5.742 1.00 97.38 82 ARG A N 1
ATOM 603 C CA . ARG A 1 82 ? 9.976 -14.152 5.944 1.00 97.38 82 ARG A CA 1
ATOM 604 C C . ARG A 1 82 ? 10.903 -14.575 7.086 1.00 97.38 82 ARG A C 1
ATOM 606 O O . ARG A 1 82 ? 10.627 -15.561 7.757 1.00 97.38 82 ARG A O 1
ATOM 613 N N . ASN A 1 83 ? 12.002 -13.850 7.263 1.00 95.25 83 ASN A N 1
ATOM 614 C CA . ASN A 1 83 ? 13.056 -14.102 8.244 1.00 95.25 83 ASN A CA 1
ATOM 615 C C . ASN A 1 83 ? 12.894 -13.293 9.544 1.00 95.25 83 ASN A C 1
ATOM 617 O O . ASN A 1 83 ? 13.824 -13.247 10.348 1.00 95.25 83 ASN A O 1
ATOM 621 N N . ALA A 1 84 ? 11.761 -12.619 9.744 1.00 96.19 84 ALA A N 1
ATOM 622 C CA . ALA A 1 84 ? 11.523 -11.846 10.951 1.00 96.19 84 ALA A CA 1
ATOM 623 C C . ALA A 1 84 ? 11.296 -12.770 12.161 1.00 96.19 84 ALA A C 1
ATOM 625 O O . ALA A 1 84 ? 10.546 -13.739 12.095 1.00 96.19 84 ALA A O 1
ATOM 626 N N . ASN A 1 85 ? 11.911 -12.439 13.297 1.00 94.88 85 ASN A N 1
ATOM 627 C CA . ASN A 1 85 ? 11.797 -13.231 14.531 1.00 94.88 85 ASN A CA 1
ATOM 628 C C . ASN A 1 85 ? 10.520 -12.933 15.336 1.00 94.88 85 ASN A C 1
ATOM 630 O O . ASN A 1 85 ? 10.276 -13.556 16.364 1.00 94.88 85 ASN A O 1
ATOM 634 N N . ASN A 1 86 ? 9.728 -11.954 14.902 1.00 95.12 86 ASN A N 1
ATOM 635 C CA . ASN A 1 86 ? 8.525 -11.476 15.579 1.00 95.12 86 ASN A CA 1
ATOM 636 C C . ASN A 1 86 ? 7.251 -11.731 14.759 1.00 95.12 86 ASN A C 1
ATOM 638 O O . ASN A 1 86 ? 6.277 -10.999 14.919 1.00 95.12 86 ASN A O 1
ATOM 642 N N . ILE A 1 87 ? 7.261 -12.724 13.863 1.00 98.19 87 ILE A N 1
ATOM 643 C CA . ILE A 1 87 ? 6.047 -13.156 13.161 1.00 98.19 87 ILE A CA 1
ATOM 644 C C . ILE A 1 87 ? 5.137 -13.834 14.200 1.00 98.19 87 ILE A C 1
ATOM 646 O O . ILE A 1 87 ? 5.567 -14.815 14.814 1.00 98.19 87 ILE A O 1
ATOM 650 N N . PRO A 1 88 ? 3.900 -13.352 14.414 1.00 98.12 88 PRO A N 1
ATOM 651 C CA . PRO A 1 88 ? 2.948 -14.015 15.299 1.00 98.12 88 PRO A CA 1
ATOM 652 C C . PRO A 1 88 ? 2.703 -15.466 14.868 1.00 98.12 88 PRO A C 1
ATOM 654 O O . PRO A 1 88 ? 2.665 -15.769 13.674 1.00 98.12 88 PRO A O 1
ATOM 657 N N . SER A 1 89 ? 2.543 -16.383 15.825 1.00 97.56 89 SER A N 1
ATOM 658 C CA . SER A 1 89 ? 2.405 -17.815 15.520 1.00 97.56 89 SER A CA 1
ATOM 659 C C . SER A 1 89 ? 1.149 -18.128 14.703 1.00 97.56 89 SER A C 1
ATOM 661 O O . SER A 1 89 ? 1.179 -19.000 13.836 1.00 97.56 89 SER A O 1
ATOM 663 N N . ASP A 1 90 ? 0.063 -17.393 14.939 1.00 97.69 90 ASP A N 1
ATOM 664 C CA . ASP A 1 90 ? -1.186 -17.505 14.190 1.00 97.69 90 ASP A CA 1
ATOM 665 C C . ASP A 1 90 ? -1.042 -17.049 12.729 1.00 97.69 90 ASP A C 1
ATOM 667 O O . ASP A 1 90 ? -1.578 -17.703 11.833 1.00 97.69 90 ASP A O 1
ATOM 671 N N . VAL A 1 91 ? -0.239 -16.014 12.469 1.00 97.81 91 VAL A N 1
ATOM 672 C CA . VAL A 1 91 ? 0.147 -15.590 11.114 1.00 97.81 91 VAL A CA 1
ATOM 673 C 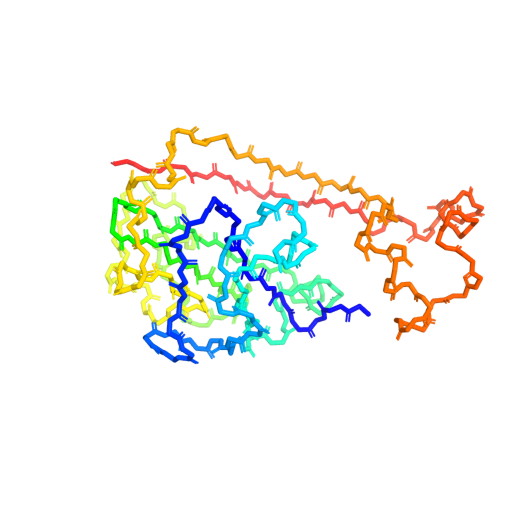C . VAL A 1 91 ? 1.075 -16.614 10.462 1.00 97.81 91 VAL A C 1
ATOM 675 O O . VAL A 1 91 ? 0.813 -17.048 9.342 1.00 97.81 91 VAL A O 1
ATOM 678 N N . LEU A 1 92 ? 2.143 -17.034 11.151 1.00 96.81 92 LEU A N 1
ATOM 679 C CA . LEU A 1 92 ? 3.170 -17.927 10.601 1.00 96.81 92 LEU A CA 1
ATOM 680 C C . LEU A 1 92 ? 2.589 -19.270 10.141 1.00 96.81 92 LEU A C 1
ATOM 682 O O . LEU A 1 92 ? 2.963 -19.782 9.084 1.00 96.81 92 LEU A O 1
ATOM 686 N N . HIS A 1 93 ? 1.676 -19.831 10.932 1.00 95.88 93 HIS A N 1
ATOM 687 C CA . HIS A 1 93 ? 1.075 -21.138 10.670 1.00 95.88 93 HIS A CA 1
ATOM 688 C C . HIS A 1 93 ? -0.279 -21.061 9.959 1.00 95.88 93 HIS A C 1
ATOM 690 O O . HIS A 1 93 ? -0.844 -22.103 9.626 1.00 95.88 93 HIS A O 1
ATOM 696 N N . GLY A 1 94 ? -0.804 -19.855 9.714 1.00 95.00 94 GLY A N 1
ATOM 697 C CA . GLY A 1 94 ? -2.151 -19.671 9.183 1.00 95.00 94 GLY A CA 1
ATOM 698 C C . GLY A 1 94 ? -3.185 -20.369 10.068 1.00 95.00 94 GLY A C 1
ATOM 699 O O . GLY A 1 94 ? -3.911 -21.241 9.594 1.00 95.00 94 GLY A O 1
ATOM 700 N N . SER A 1 95 ? -3.217 -20.055 11.359 1.00 96.81 95 SER A N 1
ATOM 701 C CA . SER A 1 95 ? -4.152 -20.665 12.313 1.00 96.81 95 SER A CA 1
ATOM 702 C C . SER A 1 95 ? -5.614 -20.395 11.945 1.00 96.81 95 SER A C 1
ATOM 704 O O . SER A 1 95 ? -5.922 -19.385 11.334 1.00 96.81 95 SER A O 1
ATOM 706 N N . ASN A 1 96 ? -6.545 -21.265 12.349 1.00 96.00 96 ASN A N 1
ATOM 707 C CA . ASN A 1 96 ? -7.987 -21.026 12.145 1.00 96.00 96 ASN A CA 1
ATOM 708 C C . ASN A 1 96 ? -8.579 -19.995 13.124 1.00 96.00 96 ASN A C 1
ATOM 710 O O . ASN A 1 96 ? -9.716 -19.568 12.964 1.00 96.00 96 ASN A O 1
ATOM 714 N N . THR A 1 97 ? -7.818 -19.617 14.147 1.00 96.75 97 THR A N 1
ATOM 715 C CA . THR A 1 97 ? -8.178 -18.599 15.134 1.00 96.75 97 THR A CA 1
ATOM 716 C C . THR A 1 97 ? -7.002 -17.647 15.257 1.00 96.75 97 THR A C 1
ATOM 718 O O . THR A 1 97 ? -5.859 -18.101 15.349 1.00 96.75 97 THR A O 1
ATOM 721 N N . ILE A 1 98 ? -7.290 -16.349 15.243 1.00 97.88 98 ILE A N 1
ATOM 722 C CA . ILE A 1 98 ? -6.292 -15.280 15.261 1.00 97.88 98 ILE A CA 1
ATOM 723 C C . ILE A 1 98 ? -6.578 -14.293 16.394 1.00 97.88 98 ILE A C 1
ATOM 725 O O . ILE A 1 98 ? -7.714 -14.192 16.862 1.00 97.88 98 ILE A O 1
ATOM 729 N N . ASN A 1 99 ? -5.558 -13.556 16.833 1.00 97.38 99 ASN A N 1
ATOM 730 C CA . ASN A 1 99 ? -5.733 -12.425 17.745 1.00 97.38 99 ASN A CA 1
ATOM 731 C C . ASN A 1 99 ? -4.810 -11.269 17.351 1.00 97.38 99 ASN A C 1
ATOM 733 O O . ASN A 1 99 ? -3.628 -11.245 17.705 1.00 97.38 99 ASN A O 1
ATOM 737 N N . THR A 1 100 ? -5.386 -10.278 16.675 1.00 97.88 100 THR A N 1
ATOM 738 C CA . THR A 1 100 ? -4.678 -9.105 16.148 1.00 97.88 100 THR A CA 1
ATOM 739 C C . THR A 1 100 ? -4.051 -8.233 17.237 1.00 97.88 100 THR A C 1
ATOM 741 O O . THR A 1 100 ? -3.037 -7.583 16.992 1.00 97.88 100 THR A O 1
ATOM 744 N N . ASN A 1 101 ? -4.538 -8.291 18.484 1.00 96.50 101 ASN A N 1
ATOM 745 C CA . ASN A 1 101 ? -3.927 -7.566 19.607 1.00 96.50 101 ASN A CA 1
ATOM 746 C C . ASN A 1 101 ? -2.498 -8.046 19.922 1.00 96.50 101 ASN A C 1
ATOM 748 O O . ASN A 1 101 ? -1.712 -7.308 20.513 1.00 96.50 101 ASN A O 1
ATOM 752 N N . ASN A 1 102 ? -2.143 -9.267 19.507 1.00 96.75 102 ASN A N 1
ATOM 753 C CA . ASN A 1 102 ? -0.815 -9.849 19.714 1.00 96.75 102 ASN A CA 1
ATOM 754 C C . ASN A 1 102 ? 0.135 -9.624 18.525 1.00 96.75 102 ASN A C 1
ATOM 756 O O . ASN A 1 102 ? 1.262 -10.117 18.538 1.00 96.75 102 ASN A O 1
ATOM 760 N N . TRP A 1 103 ? -0.298 -8.907 17.485 1.00 98.06 103 TRP A N 1
ATOM 761 C CA . TRP A 1 103 ? 0.468 -8.730 16.244 1.00 98.06 103 TRP A CA 1
ATOM 762 C C . TRP A 1 103 ? 1.471 -7.572 16.297 1.00 98.06 103 TRP A C 1
ATOM 764 O O . TRP A 1 103 ? 2.301 -7.414 15.399 1.00 98.06 103 TRP A O 1
ATOM 774 N N . GLY A 1 104 ? 1.439 -6.788 17.376 1.00 97.12 104 GLY A N 1
ATOM 775 C CA . GLY A 1 104 ? 2.316 -5.642 17.575 1.00 97.12 104 GLY A CA 1
ATOM 776 C C . GLY A 1 104 ? 1.970 -4.465 16.662 1.00 97.12 104 GLY A C 1
ATOM 777 O O . GLY A 1 104 ? 0.877 -4.376 16.101 1.00 97.12 104 GLY A O 1
ATOM 778 N N . LYS A 1 105 ? 2.919 -3.534 16.529 1.00 97.69 105 LYS A N 1
ATOM 779 C CA . LYS A 1 105 ? 2.703 -2.262 15.834 1.00 97.69 105 LYS A CA 1
ATOM 780 C C . LYS A 1 105 ? 2.560 -2.463 14.311 1.00 97.69 105 LYS A C 1
ATOM 782 O O . LYS A 1 105 ? 3.470 -3.038 13.706 1.00 97.69 105 LYS A O 1
ATOM 787 N N . PRO A 1 106 ? 1.479 -1.978 13.671 1.00 98.44 106 PRO A N 1
ATOM 788 C CA . PRO A 1 106 ? 1.293 -2.095 12.226 1.00 98.44 106 PRO A CA 1
ATOM 789 C C . PRO A 1 106 ? 2.239 -1.181 11.435 1.00 98.44 106 PRO A C 1
ATOM 791 O O . PRO A 1 106 ? 2.752 -0.181 11.943 1.00 98.44 106 PRO A O 1
ATOM 794 N N . GLN A 1 107 ? 2.434 -1.492 10.150 1.00 98.56 107 GLN A N 1
ATOM 795 C CA . GLN A 1 107 ? 3.138 -0.601 9.220 1.00 98.56 107 GLN A CA 1
ATOM 796 C C . GLN A 1 107 ? 2.282 0.612 8.849 1.00 98.56 107 GLN A C 1
ATOM 798 O O . GLN A 1 107 ? 2.814 1.712 8.706 1.00 98.56 107 GLN A O 1
ATOM 803 N N . ALA A 1 108 ? 0.967 0.417 8.739 1.00 98.62 108 ALA A N 1
ATOM 804 C CA . ALA A 1 108 ? -0.002 1.461 8.440 1.00 98.62 108 ALA A CA 1
ATOM 805 C C . ALA A 1 108 ? -1.253 1.299 9.308 1.00 98.62 108 ALA A C 1
ATOM 807 O O . ALA A 1 108 ? -1.725 0.182 9.521 1.00 98.62 108 ALA A O 1
ATOM 808 N N . PHE A 1 109 ? -1.791 2.418 9.786 1.00 98.31 109 PHE A N 1
ATOM 809 C CA . PHE A 1 109 ? -3.021 2.456 10.567 1.00 98.31 109 PHE A CA 1
ATOM 810 C C . PHE A 1 109 ? -3.847 3.677 10.163 1.00 98.31 109 PHE A C 1
ATOM 812 O O . PHE A 1 109 ? -3.407 4.817 10.304 1.00 98.31 109 PHE A O 1
ATOM 819 N N . PHE A 1 110 ? -5.048 3.407 9.662 1.00 97.69 110 PHE A N 1
ATOM 820 C CA . PHE A 1 110 ? -6.056 4.380 9.271 1.00 97.69 110 PHE A CA 1
ATOM 821 C C . PHE A 1 110 ? -7.165 4.333 10.325 1.00 97.69 110 PHE A C 1
ATOM 823 O O . PHE A 1 110 ? -7.951 3.384 10.366 1.00 97.69 110 PHE A O 1
ATOM 830 N N . SER A 1 111 ? -7.178 5.315 11.225 1.00 94.19 111 SER A N 1
ATOM 831 C CA . SER A 1 111 ? -8.143 5.391 12.325 1.00 94.19 111 SER A CA 1
ATOM 832 C C . SER A 1 111 ? -9.381 6.202 11.942 1.00 94.19 111 SER A C 1
ATOM 834 O O . SER A 1 111 ? -9.368 6.957 10.968 1.00 94.19 111 SER A O 1
ATOM 836 N N . ASN A 1 112 ? -10.440 6.114 12.751 1.00 93.06 112 ASN A N 1
ATOM 837 C CA . ASN A 1 112 ? -11.639 6.924 12.546 1.00 93.06 112 ASN A CA 1
ATOM 838 C C . ASN A 1 112 ? -11.536 8.385 13.025 1.00 93.06 112 ASN A C 1
ATOM 840 O O . ASN A 1 112 ? -12.542 9.093 13.032 1.00 93.06 112 ASN A O 1
ATOM 844 N N . ALA A 1 113 ? -10.353 8.851 13.443 1.00 92.19 113 ALA A N 1
ATOM 845 C CA . ALA A 1 113 ? -10.199 10.163 14.075 1.00 92.19 113 ALA A CA 1
ATOM 846 C C . ALA A 1 113 ? -10.606 11.326 13.153 1.00 92.19 113 ALA A C 1
ATOM 848 O O . ALA A 1 113 ? -11.131 12.334 13.620 1.00 92.19 113 ALA A O 1
ATOM 849 N N . GLN A 1 114 ? -10.349 11.185 11.850 1.00 94.06 114 GLN A N 1
ATOM 850 C CA . GLN A 1 114 ? -10.645 12.188 10.817 1.00 94.06 114 GLN A CA 1
ATOM 851 C C . GLN A 1 114 ? -11.344 11.567 9.593 1.00 94.06 114 GLN A C 1
ATOM 853 O O . GLN A 1 114 ? -11.421 12.175 8.528 1.00 94.06 114 GLN A O 1
ATOM 858 N N . CYS A 1 115 ? -11.863 10.348 9.744 1.00 94.38 115 CYS A N 1
ATOM 859 C CA . CYS A 1 115 ? -12.521 9.609 8.679 1.00 94.38 115 CYS A CA 1
ATOM 860 C C . CYS A 1 115 ? -13.567 8.656 9.255 1.00 94.38 115 CYS A C 1
ATOM 862 O O . CYS A 1 115 ? -13.253 7.804 10.080 1.00 94.38 115 CYS A O 1
ATOM 864 N N . ASN A 1 116 ? -14.815 8.725 8.799 1.00 95.94 116 ASN A N 1
ATOM 865 C CA . ASN A 1 116 ? -15.809 7.730 9.193 1.00 95.94 116 ASN A CA 1
ATOM 866 C C . ASN A 1 116 ? -15.673 6.465 8.325 1.00 95.94 116 ASN A C 1
ATOM 868 O O . ASN A 1 116 ? -16.407 6.293 7.348 1.00 95.94 116 ASN A O 1
ATOM 872 N N . ILE A 1 117 ? -14.725 5.590 8.684 1.00 96.06 117 ILE A N 1
ATOM 873 C CA . ILE A 1 117 ? -14.374 4.365 7.937 1.00 96.06 117 ILE A CA 1
ATOM 874 C C . ILE A 1 117 ? -15.618 3.545 7.561 1.00 96.06 117 ILE A C 1
ATOM 876 O O . ILE A 1 117 ? -15.795 3.196 6.395 1.00 96.06 117 ILE A O 1
ATOM 880 N N . GLY A 1 118 ? -16.523 3.301 8.512 1.00 95.38 118 GLY A N 1
ATOM 881 C CA . GLY A 1 118 ? -17.736 2.512 8.287 1.00 95.38 118 GLY A CA 1
ATOM 882 C C . GLY A 1 118 ? -18.718 3.118 7.279 1.00 95.38 118 GLY A C 1
ATOM 883 O O . GLY A 1 118 ? -19.505 2.383 6.693 1.00 95.38 118 GLY A O 1
ATOM 884 N N . SER A 1 119 ? -18.667 4.434 7.045 1.00 96.00 119 SER A N 1
ATOM 885 C CA . SER A 1 119 ? -19.486 5.097 6.017 1.00 96.00 119 SER A CA 1
ATOM 886 C C . SER A 1 119 ? -18.838 5.124 4.631 1.00 96.00 119 SER A C 1
ATOM 888 O O . SER A 1 119 ? -19.544 5.239 3.632 1.00 96.00 119 SER A O 1
ATOM 890 N N . HIS A 1 120 ? -17.508 5.003 4.559 1.00 96.25 120 HIS A N 1
ATOM 891 C CA . HIS A 1 120 ? -16.764 5.055 3.299 1.00 96.25 120 HIS A CA 1
ATOM 892 C C . HIS A 1 120 ? -16.535 3.684 2.674 1.00 96.25 120 HIS A C 1
ATOM 894 O O . HIS A 1 120 ? -16.355 3.595 1.461 1.00 96.25 120 HIS A O 1
ATOM 900 N N . PHE A 1 121 ? -16.547 2.621 3.477 1.00 95.44 121 PHE A N 1
ATOM 901 C CA . PHE A 1 121 ? -16.267 1.282 2.990 1.00 95.44 121 PHE A CA 1
ATOM 902 C C . PHE A 1 121 ? -17.414 0.314 3.278 1.00 95.44 121 PHE A C 1
ATOM 904 O O . PHE A 1 121 ? -17.799 0.092 4.425 1.00 95.44 121 PHE A O 1
ATOM 911 N N . SER A 1 122 ? -17.893 -0.340 2.222 1.00 92.62 122 SER A N 1
ATOM 912 C CA . SER A 1 122 ? -18.891 -1.412 2.259 1.00 92.62 122 SER A CA 1
ATOM 913 C C . SER A 1 122 ? -18.228 -2.774 2.005 1.00 92.62 122 SER A C 1
ATOM 915 O O . SER A 1 122 ? -17.041 -2.954 2.291 1.00 92.62 122 SER A O 1
ATOM 917 N N . ASN A 1 123 ? -18.972 -3.754 1.495 1.00 94.50 123 ASN A N 1
ATOM 918 C CA . ASN A 1 123 ? -18.411 -5.053 1.138 1.00 94.50 123 ASN A CA 1
ATOM 919 C C . ASN A 1 123 ? -17.423 -4.889 -0.025 1.00 94.50 123 ASN A C 1
ATOM 921 O O . ASN A 1 123 ? -17.804 -4.463 -1.114 1.00 94.50 123 ASN A O 1
ATOM 925 N N . ASN A 1 124 ? -16.158 -5.244 0.202 1.00 95.75 124 ASN A N 1
ATOM 926 C CA . ASN A 1 124 ? -15.116 -5.208 -0.820 1.00 95.75 124 ASN A CA 1
ATOM 927 C C . ASN A 1 124 ? -14.730 -6.619 -1.265 1.00 95.75 124 ASN A C 1
ATOM 929 O O . ASN A 1 124 ? -14.726 -7.561 -0.476 1.00 95.75 124 ASN A O 1
ATOM 933 N N . ASN A 1 125 ? -14.348 -6.748 -2.534 1.00 97.44 125 ASN A N 1
ATOM 934 C CA . ASN A 1 125 ? -13.670 -7.935 -3.037 1.00 97.44 125 ASN A CA 1
ATOM 935 C C . ASN A 1 125 ? -12.157 -7.784 -2.857 1.00 97.44 125 ASN A C 1
ATOM 937 O O . ASN A 1 125 ? -11.611 -6.691 -3.004 1.00 97.44 125 ASN A O 1
ATOM 941 N N . ILE A 1 126 ? -11.474 -8.897 -2.601 1.00 97.94 126 ILE A N 1
ATOM 942 C CA . ILE A 1 126 ? -10.013 -8.944 -2.650 1.00 97.94 126 ILE A CA 1
ATOM 943 C C . ILE A 1 126 ? -9.589 -9.083 -4.115 1.00 97.94 126 ILE A C 1
ATOM 945 O O . ILE A 1 126 ? -10.031 -10.003 -4.803 1.00 97.94 126 ILE A O 1
ATOM 949 N N . MET A 1 127 ? -8.719 -8.186 -4.580 1.00 97.94 127 MET A N 1
ATOM 950 C CA . MET A 1 127 ? -8.139 -8.218 -5.922 1.00 97.94 127 MET A CA 1
ATOM 951 C C . MET A 1 127 ? -6.619 -8.350 -5.828 1.00 97.94 127 MET A C 1
ATOM 953 O O . MET A 1 127 ? -5.967 -7.594 -5.113 1.00 97.94 127 MET A O 1
ATOM 957 N N . ILE A 1 128 ? -6.058 -9.300 -6.575 1.00 97.81 128 ILE A N 1
ATOM 958 C CA . ILE A 1 128 ? -4.616 -9.441 -6.792 1.00 97.81 128 ILE A CA 1
ATOM 959 C C . ILE A 1 128 ? -4.405 -9.347 -8.296 1.00 97.81 128 ILE A C 1
ATOM 961 O O . ILE A 1 128 ? -4.892 -10.194 -9.045 1.00 97.81 128 ILE A O 1
ATOM 965 N N . ASN A 1 129 ? -3.712 -8.308 -8.746 1.00 97.12 129 ASN A N 1
ATOM 966 C CA . ASN A 1 129 ? -3.488 -8.065 -10.162 1.00 97.12 129 ASN A CA 1
ATOM 967 C C . ASN A 1 129 ? -2.040 -7.660 -10.432 1.00 97.12 129 ASN A C 1
ATOM 969 O O . ASN A 1 129 ? -1.352 -7.101 -9.581 1.00 97.12 129 ASN A O 1
ATOM 973 N N . LEU A 1 130 ? -1.605 -7.912 -11.661 1.00 95.44 130 LEU A N 1
ATOM 974 C CA . LEU A 1 130 ? -0.365 -7.399 -12.217 1.00 95.44 130 LEU A CA 1
ATOM 975 C C . LEU A 1 130 ? -0.724 -6.642 -13.492 1.00 95.44 130 LEU A C 1
ATOM 977 O O . LEU A 1 130 ? -1.268 -7.228 -14.425 1.00 95.44 130 LEU A O 1
ATOM 981 N N . ASN A 1 131 ? -0.459 -5.341 -13.510 1.00 94.12 131 ASN A N 1
ATOM 982 C CA . ASN A 1 131 ? -0.632 -4.499 -14.687 1.00 94.12 131 ASN A CA 1
ATOM 983 C C . ASN A 1 131 ? 0.707 -3.848 -15.046 1.00 94.12 131 ASN A C 1
ATOM 985 O O . ASN A 1 131 ? 1.574 -3.677 -14.188 1.00 94.12 131 ASN A O 1
ATOM 989 N N . PHE A 1 132 ? 0.858 -3.464 -16.307 1.00 94.62 132 PHE A N 1
ATOM 990 C CA . PHE A 1 132 ? 2.050 -2.806 -16.813 1.00 94.62 132 PHE A CA 1
ATOM 991 C C . PHE A 1 132 ? 1.708 -1.395 -17.276 1.00 94.62 132 PHE A C 1
ATOM 993 O O . PHE A 1 132 ? 0.705 -1.173 -17.953 1.00 94.62 132 PHE A O 1
ATOM 1000 N N . CYS A 1 133 ? 2.578 -0.441 -16.946 1.00 93.31 133 CYS A N 1
ATOM 1001 C CA . CYS A 1 133 ? 2.406 0.965 -17.301 1.00 93.31 133 CYS A CA 1
ATOM 1002 C C . CYS A 1 133 ? 1.140 1.571 -16.670 1.00 93.31 133 CYS A C 1
ATOM 1004 O O . CYS A 1 133 ? 1.089 1.738 -15.451 1.00 93.31 133 CYS A O 1
ATOM 1006 N N . GLY A 1 134 ? 0.140 1.924 -17.480 1.00 90.19 134 GLY A N 1
ATOM 1007 C CA . GLY A 1 134 ? -1.053 2.628 -17.016 1.00 90.19 134 GLY A CA 1
ATOM 1008 C C . GLY A 1 134 ? -0.737 3.962 -16.336 1.00 90.19 134 GLY A C 1
ATOM 1009 O O . GLY A 1 134 ? 0.388 4.466 -16.400 1.00 90.19 134 GLY A O 1
ATOM 1010 N N . ASP A 1 135 ? -1.740 4.514 -15.661 1.00 86.19 135 ASP A N 1
ATOM 1011 C CA . ASP A 1 135 ? -1.694 5.881 -15.136 1.00 86.19 135 ASP A CA 1
ATOM 1012 C C . ASP A 1 135 ? -0.588 6.084 -14.099 1.00 86.19 135 ASP A C 1
ATOM 1014 O O . ASP A 1 135 ? 0.058 7.126 -14.064 1.00 86.19 135 ASP A O 1
ATOM 1018 N N . LEU A 1 136 ? -0.307 5.078 -13.269 1.00 84.06 136 LEU A N 1
ATOM 1019 C CA . LEU A 1 136 ? 0.695 5.219 -12.216 1.00 84.06 136 LEU A CA 1
ATOM 1020 C C . LEU A 1 136 ? 2.113 4.888 -12.701 1.00 84.06 136 LEU A C 1
ATOM 1022 O O . LEU A 1 136 ? 3.040 5.693 -12.546 1.00 84.06 136 LEU A O 1
ATOM 1026 N N . ALA A 1 137 ? 2.319 3.700 -13.280 1.00 85.69 137 ALA A N 1
ATOM 1027 C CA . ALA A 1 137 ? 3.675 3.245 -13.579 1.00 85.69 137 ALA A CA 1
ATOM 1028 C C . ALA A 1 137 ? 4.260 3.941 -14.814 1.00 85.69 137 ALA A C 1
ATOM 1030 O O . ALA A 1 137 ? 5.466 4.169 -14.841 1.00 85.69 137 ALA A O 1
ATOM 1031 N N . ALA A 1 138 ? 3.446 4.343 -15.802 1.00 86.44 138 ALA A N 1
ATOM 1032 C CA . ALA A 1 138 ? 3.954 5.108 -16.945 1.00 86.44 138 ALA A CA 1
ATOM 1033 C C . ALA A 1 138 ? 4.447 6.501 -16.518 1.00 86.44 138 ALA A C 1
ATOM 1035 O O . ALA A 1 138 ? 5.534 6.915 -16.923 1.00 86.44 138 ALA A O 1
ATOM 1036 N N . ASN A 1 139 ? 3.698 7.179 -15.641 1.00 87.31 139 ASN A N 1
ATOM 1037 C CA . ASN A 1 139 ? 4.029 8.521 -15.153 1.00 87.31 139 ASN A CA 1
ATOM 1038 C C . ASN A 1 139 ? 5.295 8.555 -14.280 1.00 87.31 139 ASN A C 1
ATOM 1040 O O . ASN A 1 139 ? 5.983 9.572 -14.219 1.00 87.31 139 ASN A O 1
ATOM 1044 N N . SER A 1 140 ? 5.642 7.438 -13.635 1.00 88.44 140 SER A N 1
ATOM 1045 C CA . SER A 1 140 ? 6.847 7.303 -12.802 1.00 88.44 140 SER A CA 1
ATOM 1046 C C . SER A 1 140 ? 7.994 6.535 -13.476 1.00 88.44 140 SER A C 1
ATOM 1048 O O . SER A 1 140 ? 9.033 6.303 -12.854 1.00 88.44 140 SER A O 1
ATOM 1050 N N . TYR A 1 141 ? 7.835 6.137 -14.743 1.00 92.38 141 TYR A N 1
ATOM 1051 C CA . TYR A 1 141 ? 8.762 5.239 -15.438 1.00 92.38 141 TYR A CA 1
ATOM 1052 C C . TYR A 1 141 ? 10.150 5.862 -15.639 1.00 92.38 141 TYR A C 1
ATOM 1054 O O . TYR A 1 141 ? 11.158 5.317 -15.187 1.00 92.38 141 TYR A O 1
ATOM 1062 N N . ALA A 1 142 ? 10.204 7.042 -16.264 1.00 92.19 142 ALA A N 1
ATOM 1063 C CA . ALA A 1 142 ? 11.466 7.716 -16.570 1.00 92.19 142 ALA A CA 1
ATOM 1064 C C . ALA A 1 142 ? 12.210 8.143 -15.293 1.00 92.19 142 ALA A C 1
ATOM 1066 O O . ALA A 1 142 ? 13.414 7.924 -15.165 1.00 92.19 142 ALA A O 1
ATOM 1067 N N . SER A 1 143 ? 11.488 8.679 -14.303 1.00 91.88 143 SER A N 1
ATOM 1068 C CA . SER A 1 143 ? 12.065 9.070 -13.008 1.00 91.88 143 SER A CA 1
ATOM 1069 C C . SER A 1 143 ? 12.515 7.874 -12.164 1.00 91.88 143 SER A C 1
ATOM 1071 O O . SER A 1 143 ? 13.332 8.028 -11.260 1.00 91.88 143 SER A O 1
ATOM 1073 N N . SER A 1 144 ? 12.039 6.668 -12.485 1.00 91.00 144 SER A N 1
ATOM 1074 C CA . SER A 1 144 ? 12.511 5.414 -11.894 1.00 91.00 144 SER A CA 1
ATOM 1075 C C . SER A 1 144 ? 13.807 4.881 -12.514 1.00 91.00 144 SER A C 1
ATOM 1077 O O . SER A 1 144 ? 14.260 3.817 -12.094 1.00 91.00 144 SER A O 1
ATOM 1079 N N . GLY A 1 145 ? 14.399 5.589 -13.484 1.00 92.88 145 GLY A N 1
ATOM 1080 C CA . GLY A 1 145 ? 15.628 5.175 -14.166 1.00 92.88 145 GLY A CA 1
ATOM 1081 C C . GLY A 1 145 ? 15.406 4.133 -15.263 1.00 92.88 145 GLY A C 1
ATOM 1082 O O . GLY A 1 145 ? 16.357 3.479 -15.687 1.00 92.88 145 GLY A O 1
ATOM 1083 N N . CYS A 1 146 ? 14.163 3.943 -15.711 1.00 93.44 146 CYS A N 1
ATOM 1084 C CA . CYS A 1 146 ? 13.844 2.973 -16.750 1.00 93.44 146 CYS A CA 1
ATOM 1085 C C . CYS A 1 146 ? 14.025 3.577 -18.164 1.00 93.44 146 CYS A C 1
ATOM 1087 O O . CYS A 1 146 ? 13.742 4.761 -18.363 1.00 93.44 146 CYS A O 1
ATOM 1089 N N . PRO A 1 147 ? 14.507 2.799 -19.153 1.00 94.44 147 PRO A N 1
ATOM 1090 C CA . PRO A 1 147 ? 14.875 3.320 -20.471 1.00 94.44 147 PRO A CA 1
ATOM 1091 C C . PRO A 1 147 ? 13.680 3.459 -21.423 1.00 94.44 147 PRO A C 1
ATOM 1093 O O . PRO A 1 147 ? 12.837 2.573 -21.510 1.00 94.44 147 PRO A O 1
ATOM 1096 N N . GLY A 1 148 ? 13.659 4.517 -22.235 1.00 94.81 148 GLY A N 1
ATOM 1097 C CA . GLY A 1 148 ? 12.628 4.709 -23.260 1.00 94.81 148 GLY A CA 1
ATOM 1098 C C . GLY A 1 148 ? 11.237 4.950 -22.667 1.00 94.81 148 GLY A C 1
ATOM 1099 O O . GLY A 1 148 ? 11.098 5.605 -21.634 1.00 94.81 148 GLY A O 1
ATOM 1100 N N . THR A 1 149 ? 10.198 4.444 -23.334 1.00 94.81 149 THR A N 1
ATOM 1101 C CA . THR A 1 149 ? 8.819 4.509 -22.833 1.00 94.81 149 THR A CA 1
ATOM 1102 C C . THR A 1 149 ? 8.418 3.179 -22.201 1.00 94.81 149 THR A C 1
ATOM 1104 O O . THR A 1 149 ? 8.860 2.110 -22.627 1.00 94.81 149 THR A O 1
ATOM 1107 N N . CYS A 1 150 ? 7.536 3.232 -21.201 1.00 95.62 150 CYS A N 1
ATOM 1108 C CA . CYS A 1 150 ? 7.059 2.023 -20.536 1.00 95.62 150 CYS A CA 1
ATOM 1109 C C . CYS A 1 150 ? 6.419 1.034 -21.523 1.00 95.62 150 CYS A C 1
ATOM 1111 O O . CYS A 1 150 ? 6.719 -0.160 -21.493 1.00 95.62 150 CYS A O 1
ATOM 1113 N N . SER A 1 151 ? 5.567 1.527 -22.427 1.00 95.44 151 SER A N 1
ATOM 1114 C CA . SER A 1 151 ? 4.845 0.690 -23.388 1.00 95.44 151 SER A CA 1
ATOM 1115 C C . SER A 1 151 ? 5.785 0.006 -24.379 1.00 95.44 151 SER A C 1
ATOM 1117 O O . SER A 1 151 ? 5.612 -1.182 -24.653 1.00 95.44 151 SER A O 1
ATOM 1119 N N . ASP A 1 152 ? 6.801 0.713 -24.879 1.00 96.88 152 ASP A N 1
ATOM 1120 C CA . ASP A 1 152 ? 7.778 0.126 -25.798 1.00 96.88 152 ASP A CA 1
ATOM 1121 C C . ASP A 1 152 ? 8.681 -0.883 -25.094 1.00 96.88 152 ASP A C 1
ATOM 1123 O O . ASP A 1 152 ? 8.975 -1.939 -25.657 1.00 96.88 152 ASP A O 1
ATOM 1127 N N . PHE A 1 153 ? 9.086 -0.603 -23.852 1.00 96.69 153 PHE A N 1
ATOM 1128 C CA . PHE A 1 153 ? 9.894 -1.540 -23.081 1.00 96.69 153 PHE A CA 1
ATOM 1129 C C . PHE A 1 153 ? 9.140 -2.847 -22.827 1.00 96.69 153 PHE A C 1
ATOM 1131 O O . PHE A 1 153 ? 9.660 -3.917 -23.136 1.00 96.69 153 PHE A O 1
ATOM 1138 N N . VAL A 1 154 ? 7.904 -2.769 -22.328 1.00 96.25 154 VAL A N 1
ATOM 1139 C CA . VAL A 1 154 ? 7.081 -3.952 -22.027 1.00 96.25 154 VAL A CA 1
ATOM 1140 C C . VAL A 1 154 ? 6.789 -4.759 -23.293 1.00 96.25 154 VAL A C 1
ATOM 1142 O O . VAL A 1 154 ? 6.915 -5.982 -23.275 1.00 96.25 154 VAL A O 1
ATOM 1145 N N . ARG A 1 155 ? 6.463 -4.093 -24.410 1.00 96.81 155 ARG A N 1
ATOM 1146 C CA . ARG A 1 155 ? 6.168 -4.762 -25.688 1.00 96.81 155 ARG A CA 1
ATOM 1147 C C . ARG A 1 155 ? 7.367 -5.534 -26.240 1.00 96.81 155 ARG A C 1
ATOM 1149 O O . ARG A 1 155 ? 7.192 -6.624 -26.775 1.00 96.81 155 ARG A O 1
ATOM 1156 N N . ASN A 1 156 ? 8.565 -4.963 -26.133 1.00 97.94 156 ASN A N 1
ATOM 1157 C CA . ASN A 1 156 ? 9.746 -5.469 -26.834 1.00 97.94 156 ASN A CA 1
ATOM 1158 C C . ASN A 1 156 ? 10.687 -6.308 -25.954 1.00 97.94 156 ASN A C 1
ATOM 1160 O O . ASN A 1 156 ? 11.626 -6.903 -26.478 1.00 97.94 156 ASN A O 1
ATOM 1164 N N . ASN A 1 157 ? 10.458 -6.384 -24.637 1.00 97.50 157 ASN A N 1
ATOM 1165 C CA . ASN A 1 157 ? 11.344 -7.083 -23.697 1.00 97.50 157 ASN A CA 1
ATOM 1166 C C . ASN A 1 157 ? 10.586 -8.118 -22.841 1.00 97.50 157 ASN A C 1
ATOM 1168 O O . ASN A 1 157 ? 10.595 -8.015 -21.613 1.00 97.50 157 ASN A O 1
ATOM 1172 N N . PRO A 1 158 ? 9.956 -9.151 -23.437 1.00 95.94 158 PRO A N 1
ATOM 1173 C CA . PRO A 1 158 ? 9.164 -10.128 -22.681 1.00 95.94 158 PRO A CA 1
ATOM 1174 C C . PRO A 1 158 ? 9.984 -10.851 -21.601 1.00 95.94 158 PRO A C 1
ATOM 1176 O O . PRO A 1 158 ? 9.497 -11.067 -20.496 1.00 95.94 158 PRO A O 1
ATOM 1179 N N . ALA A 1 159 ? 11.262 -11.145 -21.871 1.00 97.44 159 ALA A N 1
ATOM 1180 C CA . ALA A 1 159 ? 12.154 -11.793 -20.908 1.00 97.44 159 ALA A CA 1
ATOM 1181 C C . ALA A 1 159 ? 12.401 -10.955 -19.637 1.00 97.44 159 ALA A C 1
ATOM 1183 O O . ALA A 1 159 ? 12.688 -11.514 -18.578 1.00 97.44 159 ALA A O 1
ATOM 1184 N N . ALA A 1 160 ? 12.254 -9.625 -19.702 1.00 95.75 160 ALA A N 1
ATOM 1185 C CA . ALA A 1 160 ? 12.375 -8.765 -18.526 1.00 95.75 160 ALA A CA 1
ATOM 1186 C C . ALA A 1 160 ? 11.201 -8.943 -17.542 1.00 95.75 160 ALA A C 1
ATOM 1188 O O . ALA A 1 160 ? 11.312 -8.547 -16.383 1.00 95.75 160 ALA A O 1
ATOM 1189 N N . MET A 1 161 ? 10.100 -9.569 -17.974 1.00 95.31 161 MET A N 1
ATOM 1190 C CA . MET A 1 161 ? 8.915 -9.835 -17.153 1.00 95.31 161 MET A CA 1
ATOM 1191 C C . MET A 1 161 ? 8.930 -11.228 -16.506 1.00 95.31 161 MET A C 1
ATOM 1193 O O . MET A 1 161 ? 7.990 -11.577 -15.800 1.00 95.31 161 MET A O 1
ATOM 1197 N N . ASN A 1 162 ? 10.000 -12.016 -16.673 1.00 96.56 162 ASN A N 1
ATOM 1198 C CA . ASN A 1 162 ? 10.095 -13.374 -16.113 1.00 96.56 162 ASN A CA 1
ATOM 1199 C C . ASN A 1 162 ? 9.920 -13.424 -14.584 1.00 96.56 162 ASN A C 1
ATOM 1201 O O . ASN A 1 162 ? 9.461 -14.427 -14.048 1.00 96.56 162 ASN A O 1
ATOM 1205 N N . ASN A 1 163 ? 10.273 -12.342 -13.884 1.00 95.62 163 ASN A N 1
ATOM 1206 C CA . ASN A 1 163 ? 10.128 -12.227 -12.431 1.00 95.62 163 ASN A CA 1
ATOM 1207 C C . ASN A 1 163 ? 8.894 -11.412 -12.004 1.00 95.62 163 ASN A C 1
ATOM 1209 O O . ASN A 1 163 ? 8.748 -11.097 -10.826 1.00 95.62 163 ASN A O 1
ATOM 1213 N N . ALA A 1 164 ? 8.016 -11.051 -12.945 1.00 96.50 164 ALA A N 1
ATOM 1214 C CA . ALA A 1 164 ? 6.779 -10.326 -12.682 1.00 96.50 164 ALA A CA 1
ATOM 1215 C C . ALA A 1 164 ? 5.625 -11.326 -12.495 1.00 96.50 164 ALA A C 1
ATOM 1217 O O . ALA A 1 164 ? 4.824 -11.558 -13.395 1.00 96.50 164 ALA A O 1
ATOM 1218 N N . TYR A 1 165 ? 5.569 -11.964 -11.327 1.00 97.19 165 TYR A N 1
ATOM 1219 C CA . TYR A 1 165 ? 4.502 -12.892 -10.949 1.00 97.19 165 TYR A CA 1
ATOM 1220 C C . TYR A 1 165 ? 4.278 -12.870 -9.435 1.00 97.19 165 TYR A C 1
ATOM 1222 O O . TYR A 1 165 ? 5.163 -12.493 -8.667 1.00 97.19 165 TYR A O 1
ATOM 1230 N N . PHE A 1 166 ? 3.098 -13.311 -9.002 1.00 98.06 166 PHE A N 1
ATOM 1231 C CA . PHE A 1 166 ? 2.831 -13.594 -7.595 1.00 98.06 166 PHE A CA 1
ATOM 1232 C C . PHE A 1 166 ? 3.027 -15.083 -7.327 1.00 98.06 166 PHE A C 1
ATOM 1234 O O . PHE A 1 166 ? 2.486 -15.922 -8.044 1.00 98.06 166 PHE A O 1
ATOM 1241 N N . ASN A 1 167 ? 3.761 -15.413 -6.267 1.00 97.88 167 ASN A N 1
ATOM 1242 C CA . ASN A 1 167 ? 3.787 -16.757 -5.701 1.00 97.88 167 ASN A CA 1
ATOM 1243 C C . ASN A 1 167 ? 3.163 -16.706 -4.307 1.00 97.88 167 ASN A C 1
ATOM 1245 O O . ASN A 1 167 ? 3.788 -16.238 -3.354 1.00 97.88 167 ASN A O 1
ATOM 1249 N N . ILE A 1 168 ? 1.897 -17.113 -4.218 1.00 97.94 168 ILE A N 1
ATOM 1250 C CA . ILE A 1 168 ? 1.081 -16.993 -3.009 1.00 97.94 168 ILE A CA 1
ATOM 1251 C C . ILE A 1 168 ? 0.886 -18.383 -2.426 1.00 97.94 168 ILE A C 1
ATOM 1253 O O . ILE A 1 168 ? 0.247 -19.237 -3.033 1.00 97.94 168 ILE A O 1
ATOM 1257 N N . MET A 1 169 ? 1.416 -18.587 -1.222 1.00 95.94 169 MET A N 1
ATOM 1258 C CA . MET A 1 169 ? 1.300 -19.869 -0.525 1.00 95.94 169 MET A CA 1
ATOM 1259 C C . MET A 1 169 ? -0.114 -20.109 0.001 1.00 95.94 169 MET A C 1
ATOM 1261 O O . MET A 1 169 ? -0.616 -21.227 -0.050 1.00 95.94 169 MET A O 1
ATOM 1265 N N . TRP A 1 170 ? -0.749 -19.064 0.529 1.00 95.94 170 TRP A N 1
ATOM 1266 C CA . TRP A 1 170 ? -2.125 -19.103 1.000 1.00 95.94 170 TRP A CA 1
ATOM 1267 C C . TRP A 1 170 ? -2.687 -17.689 1.130 1.00 95.94 170 TRP A C 1
ATOM 1269 O O . TRP A 1 170 ? -1.949 -16.715 1.278 1.00 95.94 170 TRP A O 1
ATOM 1279 N N . LEU A 1 171 ? -4.013 -17.612 1.107 1.00 97.69 171 LEU A N 1
ATOM 1280 C CA . LEU A 1 171 ? -4.799 -16.433 1.435 1.00 97.69 171 LEU A CA 1
ATOM 1281 C C . LEU A 1 171 ? -5.923 -16.891 2.365 1.00 97.69 171 LEU A C 1
ATOM 1283 O O . LEU A 1 171 ? -6.637 -17.840 2.041 1.00 97.69 171 LEU A O 1
ATOM 1287 N N . LYS A 1 172 ? -6.043 -16.258 3.533 1.00 97.88 172 LYS A N 1
ATOM 1288 C CA . LYS A 1 172 ? -7.042 -16.591 4.556 1.00 97.88 172 LYS A CA 1
ATOM 1289 C C . LYS A 1 172 ? -7.812 -15.338 4.952 1.00 97.88 172 LYS A C 1
ATOM 1291 O O . LYS A 1 172 ? -7.218 -14.269 5.058 1.00 97.88 172 LYS A O 1
ATOM 1296 N N . VAL A 1 173 ? -9.115 -15.498 5.162 1.00 97.88 173 VAL A N 1
ATOM 1297 C CA . VAL A 1 173 ? -10.038 -14.449 5.612 1.00 97.88 173 VAL A CA 1
ATOM 1298 C C . VAL A 1 173 ? -10.697 -14.937 6.898 1.00 97.88 173 VAL A C 1
ATOM 1300 O O . VAL A 1 173 ? -11.022 -16.120 7.005 1.00 97.88 173 VAL A O 1
ATOM 1303 N N . TYR A 1 174 ? -10.846 -14.033 7.862 1.00 97.25 174 TYR A N 1
ATOM 1304 C CA . TYR A 1 174 ? -11.442 -14.275 9.174 1.00 97.25 174 TYR A CA 1
ATOM 1305 C C . TYR A 1 174 ? -12.510 -13.207 9.418 1.00 97.25 174 TYR A C 1
ATOM 1307 O O . TYR A 1 174 ? -12.351 -12.082 8.939 1.00 97.25 174 TYR A O 1
ATOM 1315 N N . GLU A 1 175 ? -13.559 -13.565 10.155 1.00 94.31 175 GLU A N 1
ATOM 1316 C CA . GLU A 1 175 ? -14.684 -12.696 10.529 1.00 94.31 175 GLU A CA 1
ATOM 1317 C C . GLU A 1 175 ? -15.025 -12.868 12.011 1.00 94.31 175 GLU A C 1
ATOM 1319 O O . GLU A 1 175 ? -14.881 -14.009 12.517 1.00 94.31 175 GLU A O 1
#

Solvent-accessible surface area (backbone atoms only — not comparable to full-atom values): 10604 Å² total; per-residue (Å²): 102,81,71,29,29,70,52,68,45,74,34,58,83,77,30,33,48,71,82,69,68,86,36,62,29,45,61,78,34,42,51,14,25,30,44,91,85,71,49,78,58,62,17,19,25,24,34,37,64,53,62,48,62,26,70,69,54,11,56,77,50,70,34,58,48,78,51,75,50,74,59,60,49,34,39,38,31,38,72,39,53,58,83,48,92,77,59,41,67,41,68,75,69,63,47,100,63,80,64,75,88,72,58,64,80,23,31,31,63,47,55,44,88,50,15,62,42,49,79,66,51,76,96,75,83,90,81,88,87,87,86,76,42,60,83,64,47,42,75,46,28,57,88,43,74,47,73,81,48,52,69,60,43,59,73,74,38,64,78,79,46,75,79,73,73,87,88,78,94,78,86,87,86,84,133

Foldseek 3Di:
DDFDDKDFAAFAPFFFADQDDQAQFGWPATAQHQPPPPPVNPGTMTHFPDRCQDDPSCVVLVHWFWDWDDDQFKIFIATDGPPHPLQDPCRVVVNPDDDVVSSHGGRDMRGNPRPRSNVGDDDDDDDDDDDWQPPPCQVCQVVVVHDDGRVVCVVPCVVVCPVVDDDDPDDDDDD

Mean predicted aligned error: 3.51 Å

Radius of gyration: 17.41 Å; Cα contacts (8 Å, |Δi|>4): 294; chains: 1; bounding box: 35×38×46 Å

Sequence (175 aa):
MQEPNQATLHTGSGCSIPNSGDFSGSVIASDCDSSDNVNNNIGCGIKFSAANSYGHSFNLNQGGFFASERSSTEVKIWFWARNANNIPSDVLHGSNTINTNNWGKPQAFFSNAQCNIGSHFSNNNIMINLNFCGDLAANSYASSGCPGTCSDFVRNNPAAMNNAYFNIMWLKVYE